Protein AF-X0ZP23-F1 (afdb_monomer_lite)

Radius of gyration: 14.23 Å; chains: 1; bounding box: 32×26×37 Å

Foldseek 3Di:
DDAAEAEQDDDLQPPVPPNRDPVNSLVRLVVSVVVQV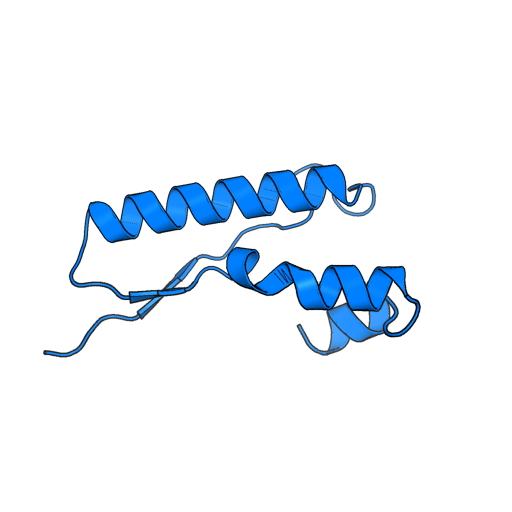VCCVVCVSHHYDYCSVVCVVVVVCCVVVVDPPVRVVVVD

Structure (mmCIF, N/CA/C/O backbone):
data_AF-X0ZP23-F1
#
_entry.id   AF-X0ZP23-F1
#
loop_
_atom_site.group_PDB
_atom_site.id
_atom_site.type_symbol
_atom_site.label_atom_id
_atom_site.label_alt_id
_atom_site.label_comp_id
_atom_site.label_asym_id
_atom_site.label_entity_id
_atom_site.label_seq_id
_atom_site.pdbx_PDB_ins_code
_atom_site.Cartn_x
_atom_site.Cartn_y
_atom_site.Cartn_z
_atom_site.occupancy
_atom_site.B_iso_or_equiv
_atom_site.auth_seq_id
_atom_site.auth_comp_id
_atom_site.auth_asym_id
_atom_site.auth_atom_id
_atom_site.pdbx_PDB_model_num
ATOM 1 N N . MET A 1 1 ? -18.368 -4.437 22.391 1.00 64.00 1 MET A N 1
ATOM 2 C CA . MET A 1 1 ? -18.532 -3.443 21.305 1.00 64.00 1 MET A CA 1
ATOM 3 C C . MET A 1 1 ? -18.141 -4.090 19.995 1.00 64.00 1 MET A C 1
ATOM 5 O O . MET A 1 1 ? -17.075 -4.690 19.941 1.00 64.00 1 MET A O 1
ATOM 9 N N . ILE A 1 2 ? -18.977 -3.973 18.966 1.00 63.69 2 ILE A N 1
ATOM 10 C CA . ILE A 1 2 ? -18.599 -4.338 17.598 1.00 63.69 2 ILE A CA 1
ATOM 11 C C . ILE A 1 2 ? -17.690 -3.214 17.085 1.00 63.69 2 ILE A C 1
ATOM 13 O O . ILE A 1 2 ? -18.126 -2.067 17.031 1.00 63.69 2 ILE A O 1
ATOM 17 N N . LYS A 1 3 ? -16.426 -3.514 16.765 1.00 77.12 3 LYS A N 1
ATOM 18 C CA . LYS A 1 3 ? -15.568 -2.576 16.027 1.00 77.12 3 LYS A CA 1
ATOM 19 C C . LYS A 1 3 ? -15.953 -2.654 14.557 1.00 77.12 3 LYS A C 1
ATOM 21 O O . LYS A 1 3 ? -15.917 -3.734 13.971 1.00 77.12 3 LYS A O 1
ATOM 26 N N . ILE A 1 4 ? -16.349 -1.527 13.975 1.00 90.06 4 ILE A N 1
ATOM 27 C CA . ILE A 1 4 ? -16.629 -1.457 12.540 1.00 90.06 4 ILE A CA 1
ATOM 28 C C . ILE A 1 4 ? -15.285 -1.466 11.813 1.00 90.06 4 ILE A C 1
ATOM 30 O O . ILE A 1 4 ? -14.403 -0.668 12.132 1.00 90.06 4 ILE A O 1
ATOM 34 N N . ARG A 1 5 ? -15.131 -2.383 10.856 1.00 93.56 5 ARG A N 1
ATOM 35 C CA . ARG A 1 5 ? -13.926 -2.510 10.034 1.00 93.56 5 ARG A CA 1
ATOM 36 C C . ARG A 1 5 ? -14.094 -1.741 8.734 1.00 93.56 5 ARG A C 1
ATOM 38 O O . ARG A 1 5 ? -15.071 -1.948 8.021 1.00 93.56 5 ARG A O 1
ATOM 45 N N . PHE A 1 6 ? -13.132 -0.881 8.433 1.00 93.94 6 PHE A N 1
ATOM 46 C CA . PHE A 1 6 ? -13.071 -0.091 7.212 1.00 93.94 6 PHE A CA 1
ATOM 47 C C . PHE A 1 6 ? -11.872 -0.528 6.383 1.00 93.94 6 PHE A C 1
ATOM 49 O O . PHE A 1 6 ? -10.742 -0.534 6.867 1.00 93.94 6 PHE A O 1
ATOM 56 N N . TYR A 1 7 ? -12.125 -0.857 5.122 1.00 94.56 7 TYR A N 1
ATOM 57 C CA . TYR A 1 7 ? -11.083 -1.099 4.136 1.00 94.56 7 TYR A CA 1
ATOM 58 C C . TYR A 1 7 ? -10.791 0.202 3.385 1.00 94.56 7 TYR A C 1
ATOM 60 O O . TYR A 1 7 ? -11.663 0.725 2.689 1.00 94.56 7 TYR A O 1
ATOM 68 N N . LEU A 1 8 ? -9.579 0.738 3.526 1.00 94.62 8 LEU A N 1
ATOM 69 C CA . LEU A 1 8 ? -9.145 1.935 2.811 1.00 94.62 8 LEU A CA 1
ATOM 70 C C . LEU A 1 8 ? -8.519 1.545 1.468 1.00 94.62 8 LEU A C 1
ATOM 72 O O . LEU A 1 8 ? -7.310 1.332 1.357 1.00 94.62 8 LEU A O 1
ATOM 76 N N . SER A 1 9 ? -9.349 1.473 0.431 1.00 93.25 9 SER A N 1
ATOM 77 C CA . SER A 1 9 ? -8.871 1.275 -0.939 1.00 93.25 9 SER A CA 1
ATOM 78 C C . SER A 1 9 ? -8.096 2.498 -1.434 1.00 93.25 9 SER A C 1
ATOM 80 O O . SER A 1 9 ? -8.532 3.633 -1.231 1.00 93.25 9 SER A O 1
ATOM 82 N N . HIS A 1 10 ? -6.998 2.276 -2.152 1.00 93.00 10 HIS A N 1
ATOM 83 C CA . HIS A 1 10 ? -6.252 3.328 -2.840 1.00 93.00 10 HIS A CA 1
ATOM 84 C C . HIS A 1 10 ? -5.564 2.762 -4.089 1.00 93.00 10 HIS A C 1
ATOM 86 O O . HIS A 1 10 ? -5.359 1.557 -4.202 1.00 93.00 10 HIS A O 1
ATOM 92 N N . SER A 1 11 ? -5.200 3.634 -5.030 1.00 92.50 11 SER A N 1
ATOM 93 C CA . SER A 1 11 ? -4.427 3.235 -6.209 1.00 92.50 11 SER A CA 1
ATOM 94 C C . SER A 1 11 ? -2.931 3.283 -5.901 1.00 92.50 11 SER A C 1
ATOM 96 O O . SER A 1 11 ? -2.377 4.371 -5.736 1.00 92.50 11 SER A O 1
ATOM 98 N N . ILE A 1 12 ? -2.274 2.118 -5.869 1.00 90.44 12 ILE A N 1
ATOM 99 C CA . ILE A 1 12 ? -0.819 1.999 -5.656 1.00 90.44 12 ILE A CA 1
ATOM 100 C C . ILE A 1 12 ? -0.054 2.715 -6.779 1.00 90.44 12 ILE A C 1
ATOM 102 O O . ILE A 1 12 ? 0.855 3.506 -6.533 1.00 90.44 12 ILE A O 1
ATOM 106 N N . ARG A 1 13 ? -0.467 2.525 -8.036 1.00 91.31 13 ARG A N 1
ATOM 107 C CA . ARG A 1 13 ? 0.154 3.178 -9.207 1.00 91.31 13 ARG A CA 1
ATOM 108 C C . ARG A 1 13 ? -0.226 4.653 -9.349 1.00 91.31 13 ARG A C 1
ATOM 110 O O . ARG A 1 13 ? 0.475 5.423 -10.011 1.00 91.31 13 ARG A O 1
ATOM 117 N N . GLY A 1 14 ? -1.321 5.064 -8.713 1.00 91.56 14 GLY A N 1
ATOM 118 C CA . GLY A 1 14 ? -1.843 6.423 -8.774 1.00 91.56 14 GLY A CA 1
ATOM 119 C C . GLY A 1 14 ? -2.053 6.892 -10.215 1.00 91.56 14 GLY A C 1
ATOM 120 O O . GLY A 1 14 ? -2.444 6.123 -11.091 1.00 91.56 14 GLY A O 1
ATOM 121 N N . ILE A 1 15 ? -1.748 8.165 -10.463 1.00 94.38 15 ILE A N 1
ATOM 122 C CA . ILE A 1 15 ? -1.893 8.804 -11.781 1.00 94.38 15 ILE A CA 1
ATOM 123 C C . ILE A 1 15 ? -0.931 8.258 -12.848 1.00 94.38 15 ILE A C 1
ATOM 125 O O . ILE A 1 15 ? -1.136 8.505 -14.031 1.00 94.38 15 ILE A O 1
ATOM 129 N N . TYR A 1 16 ? 0.129 7.549 -12.446 1.00 93.12 16 TYR A N 1
ATOM 130 C CA . TYR A 1 16 ? 1.172 7.077 -13.359 1.00 93.12 16 TYR A CA 1
ATOM 131 C C . TYR A 1 16 ? 0.816 5.743 -14.028 1.00 93.12 16 TYR A C 1
ATOM 133 O O . TYR A 1 16 ? 1.440 5.378 -15.026 1.00 93.12 16 TYR A O 1
ATOM 141 N N . GLY A 1 17 ? -0.192 5.028 -13.513 1.00 91.50 17 GLY A N 1
ATOM 142 C CA . GLY A 1 17 ? -0.652 3.760 -14.080 1.00 91.50 17 GLY A CA 1
ATOM 143 C C . GLY A 1 17 ? 0.500 2.771 -14.290 1.00 91.50 17 GLY A C 1
ATOM 144 O O . GLY A 1 17 ? 1.369 2.626 -13.436 1.00 91.50 17 GLY A O 1
ATOM 145 N N . ASN A 1 18 ? 0.543 2.122 -15.453 1.00 88.88 18 ASN A N 1
ATOM 146 C CA . ASN A 1 18 ? 1.571 1.122 -15.786 1.00 88.88 18 ASN A CA 1
ATOM 147 C C . ASN A 1 18 ? 2.997 1.690 -15.886 1.00 88.88 18 ASN A C 1
ATOM 149 O O . ASN A 1 18 ? 3.949 0.923 -15.940 1.00 88.88 18 ASN A O 1
ATOM 153 N N . ASN A 1 19 ? 3.154 3.016 -15.886 1.00 91.31 19 ASN A N 1
ATOM 154 C CA . ASN A 1 19 ? 4.458 3.678 -15.909 1.00 91.31 19 ASN A CA 1
ATOM 155 C C . ASN A 1 19 ? 4.936 4.086 -14.505 1.00 91.31 19 ASN A C 1
ATOM 157 O O . ASN A 1 19 ? 5.916 4.820 -14.379 1.00 91.31 19 ASN A O 1
ATOM 161 N N . ALA A 1 20 ? 4.231 3.671 -13.447 1.00 91.06 20 ALA A N 1
ATOM 162 C CA . ALA A 1 20 ? 4.620 3.973 -12.079 1.00 91.06 20 ALA A CA 1
ATOM 163 C C . ALA A 1 20 ? 5.948 3.288 -11.725 1.00 91.06 20 ALA A C 1
ATOM 165 O O . ALA A 1 20 ? 6.095 2.071 -11.800 1.00 91.06 20 ALA A O 1
ATOM 166 N N . THR A 1 21 ? 6.916 4.085 -11.288 1.00 89.44 21 THR A N 1
ATOM 167 C CA . THR A 1 21 ? 8.167 3.582 -10.712 1.00 89.44 21 THR A CA 1
ATOM 168 C C . THR A 1 21 ? 7.941 3.091 -9.275 1.00 89.44 21 THR A C 1
ATOM 170 O O . THR A 1 21 ? 7.026 3.582 -8.606 1.00 89.44 21 THR A O 1
ATOM 173 N N . PRO A 1 22 ? 8.805 2.212 -8.733 1.00 85.81 22 PRO A N 1
ATOM 174 C CA . PRO A 1 22 ? 8.715 1.766 -7.336 1.00 85.81 22 PRO A CA 1
ATOM 175 C C . PRO A 1 22 ? 8.661 2.923 -6.332 1.00 85.81 22 PRO A C 1
ATOM 177 O O . PRO A 1 22 ? 7.855 2.924 -5.410 1.00 85.81 22 PRO A O 1
ATOM 180 N N . VAL A 1 23 ? 9.444 3.980 -6.567 1.00 90.56 23 VAL A N 1
ATOM 181 C CA . VAL A 1 23 ? 9.449 5.184 -5.720 1.00 90.56 23 VAL A CA 1
ATOM 182 C C . VAL A 1 23 ? 8.110 5.927 -5.774 1.00 90.56 23 VAL A C 1
ATOM 184 O O . VAL A 1 23 ? 7.662 6.472 -4.767 1.00 90.56 23 VAL A O 1
ATOM 187 N N . GLN A 1 24 ? 7.460 5.986 -6.939 1.00 93.56 24 GLN A N 1
ATOM 188 C CA . GLN A 1 24 ? 6.137 6.605 -7.067 1.00 93.56 24 GLN A CA 1
ATOM 189 C C . GLN A 1 24 ? 5.057 5.764 -6.385 1.00 93.56 24 GLN A C 1
ATOM 191 O O . GLN A 1 24 ? 4.194 6.337 -5.722 1.00 93.56 24 GLN A O 1
ATOM 196 N N . MET A 1 25 ? 5.129 4.437 -6.508 1.00 91.19 25 MET A N 1
ATOM 197 C CA . MET A 1 25 ? 4.217 3.519 -5.825 1.00 91.19 25 MET A CA 1
ATOM 198 C C . MET A 1 25 ? 4.356 3.630 -4.305 1.00 91.19 25 MET A C 1
ATOM 200 O O . MET A 1 25 ? 3.360 3.884 -3.631 1.00 91.19 25 MET A O 1
ATOM 204 N N . GLN A 1 26 ? 5.587 3.615 -3.781 1.00 91.06 26 GLN A N 1
ATOM 205 C CA . GLN A 1 26 ? 5.851 3.829 -2.356 1.00 91.06 26 GLN A CA 1
ATOM 206 C C . GLN A 1 26 ? 5.262 5.156 -1.863 1.00 91.06 26 GLN A C 1
ATOM 208 O O . GLN A 1 26 ? 4.551 5.185 -0.866 1.00 91.06 26 GLN A O 1
ATOM 213 N N . LYS A 1 27 ? 5.457 6.255 -2.606 1.00 94.06 27 LYS A N 1
ATOM 214 C CA . LYS A 1 27 ? 4.875 7.562 -2.253 1.00 94.06 27 LYS A CA 1
ATOM 215 C C . LYS A 1 27 ? 3.344 7.557 -2.222 1.00 94.06 27 LYS A C 1
ATOM 217 O O . LYS A 1 27 ? 2.755 8.338 -1.475 1.00 94.06 27 LYS A O 1
ATOM 222 N N . ASN A 1 28 ? 2.686 6.747 -3.049 1.00 94.25 28 ASN A N 1
ATOM 223 C CA . ASN A 1 28 ? 1.229 6.614 -3.020 1.00 94.25 28 ASN A CA 1
ATOM 224 C C . ASN A 1 28 ? 0.777 5.792 -1.805 1.00 94.25 28 ASN A C 1
ATOM 226 O O . ASN A 1 28 ? -0.160 6.212 -1.123 1.00 94.25 28 ASN A O 1
ATOM 230 N N . CYS A 1 29 ? 1.479 4.700 -1.489 1.00 93.94 29 CYS A N 1
ATOM 231 C CA . CYS A 1 29 ? 1.260 3.920 -0.270 1.00 93.94 29 CYS A CA 1
ATOM 232 C C . CYS A 1 29 ? 1.447 4.789 0.984 1.00 93.94 29 CYS A C 1
ATOM 234 O O . CYS A 1 29 ? 0.559 4.833 1.831 1.00 93.94 29 CYS A O 1
ATOM 236 N N . ASP A 1 30 ? 2.525 5.576 1.062 1.00 95.19 30 ASP A N 1
ATOM 237 C CA . ASP A 1 30 ? 2.812 6.472 2.192 1.00 95.19 30 ASP A CA 1
ATOM 238 C C . ASP A 1 30 ? 1.672 7.472 2.435 1.00 95.19 30 ASP A C 1
ATOM 240 O O . ASP A 1 30 ? 1.269 7.722 3.574 1.00 95.19 30 ASP A O 1
ATOM 244 N N . LYS A 1 31 ? 1.095 8.024 1.358 1.00 96.50 31 LYS A N 1
ATOM 245 C CA . LYS A 1 31 ? -0.078 8.905 1.455 1.00 96.50 31 LYS A CA 1
ATOM 246 C C . LYS A 1 31 ? -1.306 8.156 1.964 1.00 96.50 31 LYS A C 1
ATOM 248 O O . LYS A 1 31 ? -2.017 8.690 2.811 1.00 96.50 31 LYS A O 1
ATOM 253 N N . ALA A 1 32 ? -1.565 6.944 1.479 1.00 96.44 32 ALA A N 1
ATOM 254 C CA . ALA A 1 32 ? -2.688 6.137 1.952 1.00 96.44 32 ALA A CA 1
ATOM 255 C C . ALA A 1 32 ? -2.547 5.787 3.443 1.00 96.44 32 ALA A C 1
ATOM 257 O O . ALA A 1 32 ? -3.515 5.906 4.194 1.00 96.44 32 ALA A O 1
ATOM 258 N N . ILE A 1 33 ? -1.338 5.445 3.895 1.00 96.62 33 ILE A N 1
ATOM 259 C CA . ILE A 1 33 ? -1.017 5.196 5.308 1.00 96.62 33 ILE A CA 1
ATOM 260 C C . ILE A 1 33 ? -1.240 6.459 6.148 1.00 96.62 33 ILE A C 1
ATOM 262 O O . ILE A 1 33 ? -1.862 6.396 7.209 1.00 96.62 33 ILE A O 1
ATOM 266 N N . LEU A 1 34 ? -0.790 7.624 5.670 1.00 97.75 34 LEU A N 1
ATOM 267 C CA . LEU A 1 34 ? -1.028 8.898 6.350 1.00 97.75 34 LEU A CA 1
ATOM 268 C C . LEU A 1 34 ? -2.529 9.159 6.539 1.00 97.75 34 LEU A C 1
ATOM 270 O O . LEU A 1 34 ? -2.959 9.484 7.645 1.00 97.75 34 LEU A O 1
ATOM 274 N N . ILE A 1 35 ? -3.332 8.974 5.488 1.00 97.38 35 ILE A N 1
ATOM 275 C CA . ILE A 1 35 ? -4.790 9.130 5.565 1.00 97.38 35 ILE A CA 1
ATOM 276 C C . ILE A 1 35 ? -5.407 8.103 6.523 1.00 97.38 35 ILE A C 1
ATOM 278 O O . ILE A 1 35 ? -6.237 8.478 7.351 1.00 97.38 35 ILE A O 1
ATOM 282 N N . ALA A 1 36 ? -4.978 6.838 6.481 1.00 96.75 36 ALA A N 1
ATOM 283 C CA . ALA A 1 36 ? -5.439 5.812 7.416 1.00 96.75 36 ALA A CA 1
ATOM 284 C C . ALA A 1 36 ? -5.191 6.223 8.875 1.00 96.75 36 ALA A C 1
ATOM 286 O O . ALA A 1 36 ? -6.087 6.116 9.711 1.00 96.75 36 ALA A O 1
ATOM 287 N N . ASN A 1 37 ? -4.006 6.759 9.174 1.00 96.75 37 ASN A N 1
ATOM 288 C CA . ASN A 1 37 ? -3.656 7.238 10.511 1.00 96.75 37 ASN A CA 1
ATOM 289 C C . ASN A 1 37 ? -4.499 8.442 10.943 1.00 96.75 37 ASN A C 1
ATOM 291 O O . ASN A 1 37 ? -4.952 8.489 12.087 1.00 96.75 37 ASN A O 1
ATOM 295 N N . LEU A 1 38 ? -4.776 9.383 10.037 1.00 97.75 38 LEU A N 1
ATOM 296 C CA . LEU A 1 38 ? -5.680 10.499 10.325 1.00 97.75 38 LEU A CA 1
ATOM 297 C C . LEU A 1 38 ? -7.099 10.012 10.648 1.00 97.75 38 LEU A C 1
ATOM 299 O O . LEU A 1 38 ? -7.694 10.483 11.615 1.00 97.75 38 LEU A O 1
ATOM 303 N N . ILE A 1 39 ? -7.617 9.032 9.901 1.00 95.88 39 ILE A N 1
ATOM 304 C CA . ILE A 1 39 ? -8.937 8.439 10.157 1.00 95.88 39 ILE A CA 1
ATOM 305 C C . ILE A 1 39 ? -8.963 7.724 11.514 1.00 95.88 39 ILE A C 1
ATOM 307 O O . ILE A 1 39 ? -9.885 7.946 12.297 1.00 95.88 39 ILE A O 1
ATOM 311 N N . ARG A 1 40 ? -7.947 6.906 11.822 1.00 95.06 40 ARG A N 1
ATOM 312 C CA . ARG A 1 40 ? -7.831 6.194 13.111 1.00 95.06 40 ARG A CA 1
ATOM 313 C C . ARG A 1 40 ? -7.820 7.165 14.295 1.00 95.06 40 ARG A C 1
ATOM 315 O O . ARG A 1 40 ? -8.471 6.905 15.302 1.00 95.06 40 ARG A O 1
ATOM 322 N N . ASN A 1 41 ? -7.121 8.292 14.156 1.00 95.81 41 ASN A N 1
ATOM 323 C CA . ASN A 1 41 ? -7.061 9.328 15.187 1.00 95.81 41 ASN A CA 1
ATOM 324 C C . ASN A 1 41 ? -8.387 10.084 15.335 1.00 95.81 41 ASN A C 1
ATOM 326 O O . ASN A 1 41 ? -8.785 10.409 16.451 1.00 95.81 41 ASN A O 1
ATOM 330 N N . ALA A 1 42 ? -9.074 10.362 14.225 1.00 96.62 42 ALA A N 1
ATOM 331 C CA . ALA A 1 42 ? -10.352 11.069 14.236 1.00 96.62 42 ALA A CA 1
ATOM 332 C C . ALA A 1 42 ? -11.508 10.198 14.754 1.00 96.62 42 ALA A C 1
ATOM 334 O O . ALA A 1 42 ? -12.444 10.714 15.362 1.00 96.62 42 ALA A O 1
ATOM 335 N N . ILE A 1 43 ? -11.457 8.882 14.514 1.00 94.00 43 ILE A N 1
ATOM 336 C CA . ILE A 1 43 ? -12.526 7.940 14.860 1.00 94.00 43 ILE A CA 1
ATOM 337 C C . ILE A 1 43 ? -11.917 6.679 15.511 1.00 94.00 43 ILE A C 1
ATOM 339 O O . ILE A 1 43 ? -11.815 5.632 14.875 1.00 94.00 43 ILE A O 1
ATOM 343 N N . PRO A 1 44 ? -11.544 6.715 16.806 1.00 89.94 44 PRO A N 1
ATOM 344 C CA . PRO A 1 44 ? -10.876 5.583 17.467 1.00 89.94 44 PRO A CA 1
ATOM 345 C C . PRO A 1 44 ? -11.727 4.306 17.587 1.00 89.94 44 PRO A C 1
ATOM 347 O O . PRO A 1 44 ? -11.221 3.234 17.923 1.00 89.94 44 PRO A O 1
ATOM 350 N N . SER A 1 45 ? -13.039 4.413 17.362 1.00 91.56 45 SER A N 1
ATOM 351 C CA . SER A 1 45 ? -13.984 3.295 17.427 1.00 91.56 45 SER A CA 1
ATOM 352 C C . SER A 1 45 ? -13.978 2.406 16.180 1.00 91.56 45 SER A C 1
ATOM 354 O O . SER A 1 45 ? -14.544 1.309 16.235 1.00 91.56 45 SER A O 1
ATOM 356 N N . ILE A 1 46 ? -13.343 2.836 15.083 1.00 91.81 46 ILE A N 1
ATOM 357 C CA . ILE A 1 46 ? -13.238 2.045 13.853 1.00 91.81 46 ILE A CA 1
ATOM 358 C C . ILE A 1 46 ? -11.853 1.425 13.693 1.00 91.81 46 ILE A C 1
ATOM 360 O O . ILE A 1 46 ? -10.829 1.978 14.088 1.00 91.81 46 ILE A O 1
ATOM 364 N N . GLU A 1 47 ? -11.830 0.243 13.094 1.00 94.50 47 GLU A N 1
ATOM 365 C CA . GLU A 1 47 ? -10.613 -0.460 12.713 1.00 94.50 47 GLU A CA 1
ATOM 366 C C . GLU A 1 47 ? -10.362 -0.200 11.225 1.00 94.50 47 GLU A C 1
ATOM 368 O O . GLU A 1 47 ? -11.114 -0.674 10.376 1.00 94.50 47 GLU A O 1
ATOM 373 N N . VAL A 1 48 ? -9.334 0.587 10.904 1.00 95.50 48 VAL A N 1
ATOM 374 C CA . VAL A 1 48 ? -8.972 0.904 9.514 1.00 95.50 48 VAL A CA 1
ATOM 375 C C . VAL A 1 48 ? -7.874 -0.040 9.047 1.00 95.50 48 VAL A C 1
ATOM 377 O O . VAL A 1 48 ? -6.782 -0.036 9.619 1.00 95.50 48 VAL A O 1
ATOM 380 N N . TYR A 1 49 ? -8.148 -0.788 7.986 1.00 94.81 49 TYR A N 1
ATOM 381 C CA . TYR A 1 49 ? -7.172 -1.575 7.243 1.00 94.81 49 TYR A CA 1
ATOM 382 C C . TYR A 1 49 ? -6.724 -0.805 5.997 1.00 94.81 49 TYR A C 1
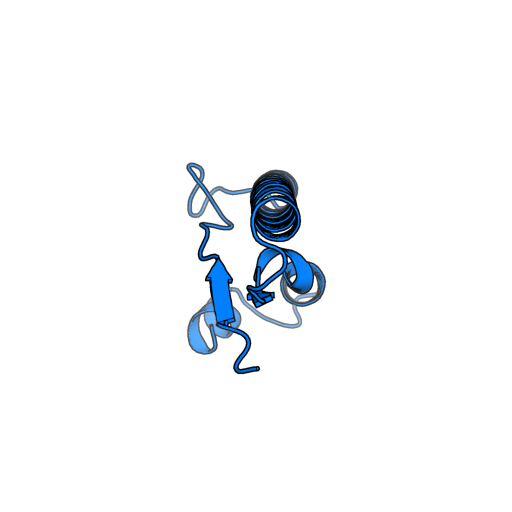ATOM 384 O O . TYR A 1 49 ? -7.566 -0.357 5.216 1.00 94.81 49 TYR A O 1
ATOM 392 N N . CYS A 1 50 ? -5.413 -0.653 5.803 1.00 94.50 50 CYS A N 1
ATOM 393 C CA . CYS A 1 50 ? -4.831 0.009 4.639 1.00 94.50 50 CYS A CA 1
ATOM 394 C C . CYS A 1 50 ? -3.842 -0.942 3.945 1.00 94.50 50 CYS A C 1
ATOM 396 O O . CYS A 1 50 ? -2.791 -1.228 4.516 1.00 94.50 50 CYS A O 1
ATOM 398 N N . PRO A 1 51 ? -4.111 -1.394 2.704 1.00 90.00 51 PRO A N 1
ATOM 399 C CA . PRO A 1 51 ? -3.209 -2.293 1.976 1.00 90.00 51 PRO A CA 1
ATOM 400 C C . PRO A 1 51 ? -1.787 -1.746 1.805 1.00 90.00 51 PRO A C 1
ATOM 402 O O . PRO A 1 51 ? -0.833 -2.515 1.732 1.00 90.00 51 PRO A O 1
ATOM 405 N N . GLY A 1 52 ? -1.630 -0.416 1.791 1.00 90.12 52 GLY A N 1
ATOM 406 C CA . GLY A 1 52 ? -0.328 0.238 1.644 1.00 90.12 52 GLY A CA 1
ATOM 407 C C . GLY A 1 52 ? 0.653 -0.119 2.766 1.00 90.12 52 GLY A C 1
ATOM 408 O O . GLY A 1 52 ? 1.857 -0.049 2.557 1.00 90.12 52 GLY A O 1
ATOM 409 N N . GLU A 1 53 ? 0.157 -0.564 3.929 1.00 91.19 53 GLU A N 1
ATOM 41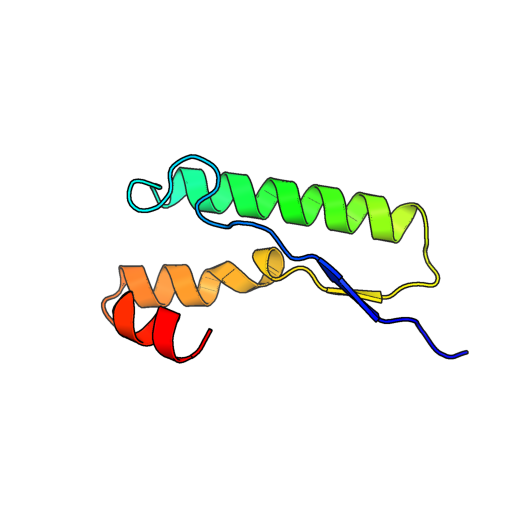0 C CA . GLU A 1 53 ? 0.967 -1.024 5.070 1.00 91.19 53 GLU A CA 1
ATOM 411 C C . GLU A 1 53 ? 1.640 -2.387 4.824 1.00 91.19 53 GLU A C 1
ATOM 413 O O . GLU A 1 53 ? 2.548 -2.768 5.563 1.00 91.19 53 GLU A O 1
ATOM 418 N N . HIS A 1 54 ? 1.207 -3.126 3.799 1.00 85.31 54 HIS A N 1
ATOM 419 C CA . HIS A 1 54 ? 1.628 -4.504 3.527 1.00 85.31 54 HIS A CA 1
ATOM 420 C C . HIS A 1 54 ? 2.229 -4.701 2.126 1.00 85.31 54 HIS A C 1
ATOM 422 O O . HIS A 1 54 ? 2.548 -5.827 1.746 1.00 85.31 54 HIS A O 1
ATOM 428 N N . GLU A 1 55 ? 2.418 -3.621 1.366 1.00 82.94 55 GLU A N 1
ATOM 429 C CA . GLU A 1 55 ? 2.884 -3.678 -0.027 1.00 82.94 55 GLU A CA 1
ATOM 430 C C . GLU A 1 55 ? 4.351 -4.147 -0.153 1.00 82.94 55 GLU A C 1
ATOM 432 O O . GLU A 1 55 ? 4.721 -4.764 -1.150 1.00 82.94 55 GLU A O 1
ATOM 437 N N . ASP A 1 56 ? 5.157 -3.995 0.906 1.00 79.19 56 ASP A N 1
ATOM 438 C CA . ASP A 1 56 ? 6.589 -4.332 0.936 1.00 79.19 56 ASP A CA 1
ATOM 439 C C . ASP A 1 56 ? 6.906 -5.765 0.463 1.00 79.19 56 ASP A C 1
ATOM 441 O O . ASP A 1 56 ? 7.895 -5.987 -0.240 1.00 79.19 56 ASP A O 1
ATOM 445 N N . PHE A 1 57 ? 6.062 -6.749 0.793 1.00 82.12 57 PHE A N 1
ATOM 446 C CA . PHE A 1 57 ? 6.250 -8.122 0.312 1.00 82.12 57 PHE A CA 1
ATOM 447 C C . PHE A 1 57 ? 6.072 -8.226 -1.206 1.00 82.12 57 PHE A C 1
ATOM 449 O O . PHE A 1 57 ? 6.909 -8.831 -1.876 1.00 82.12 57 PHE A O 1
ATOM 456 N N . VAL A 1 58 ? 5.001 -7.634 -1.740 1.00 81.44 58 VAL A N 1
ATOM 457 C CA . VAL A 1 58 ? 4.655 -7.695 -3.166 1.00 81.44 58 VAL A CA 1
ATOM 458 C C . VAL A 1 58 ? 5.740 -7.006 -3.987 1.00 81.44 58 VAL A C 1
ATOM 460 O O . VAL A 1 58 ? 6.274 -7.609 -4.920 1.00 81.44 58 VAL A O 1
ATOM 463 N N . SER A 1 59 ? 6.161 -5.811 -3.566 1.00 81.00 59 SER A N 1
ATOM 464 C CA . SER A 1 59 ? 7.270 -5.087 -4.190 1.00 81.00 59 SER A CA 1
ATOM 465 C C . SER A 1 59 ? 8.585 -5.872 -4.143 1.00 81.00 59 SER A C 1
ATOM 467 O O . SER A 1 59 ? 9.266 -6.004 -5.162 1.00 81.00 59 SER A O 1
ATOM 469 N N . LYS A 1 60 ? 8.955 -6.460 -2.996 1.00 84.19 60 LYS A N 1
ATOM 470 C CA . LYS A 1 60 ? 10.184 -7.270 -2.883 1.00 84.19 60 LYS A CA 1
ATOM 471 C C . LYS A 1 60 ? 10.137 -8.542 -3.724 1.00 84.19 60 LYS A C 1
ATOM 473 O O . LYS A 1 60 ? 11.154 -8.905 -4.313 1.00 84.19 60 LYS A O 1
ATOM 478 N N . ALA A 1 61 ? 8.998 -9.226 -3.764 1.00 85.44 61 ALA A N 1
ATOM 479 C CA . ALA A 1 61 ? 8.821 -10.442 -4.549 1.00 85.44 61 ALA A CA 1
ATOM 480 C C . ALA A 1 61 ? 8.882 -10.151 -6.054 1.00 85.44 61 ALA A C 1
ATOM 482 O O . ALA A 1 61 ? 9.533 -10.896 -6.785 1.00 85.44 61 ALA A O 1
ATOM 483 N N . TYR A 1 62 ? 8.285 -9.039 -6.492 1.00 83.94 62 TYR A N 1
ATOM 484 C CA . TYR A 1 62 ? 8.391 -8.551 -7.864 1.00 83.94 62 TYR A CA 1
ATOM 485 C C . TYR A 1 62 ? 9.840 -8.211 -8.235 1.00 83.94 62 TYR A C 1
ATOM 487 O O . TYR A 1 62 ? 10.363 -8.709 -9.225 1.00 83.94 62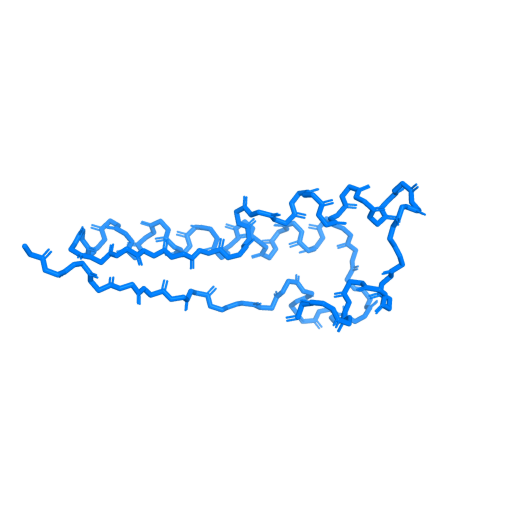 TYR A O 1
ATOM 495 N N . HIS A 1 63 ? 10.540 -7.438 -7.398 1.00 81.31 63 HIS A N 1
ATOM 496 C CA . HIS A 1 63 ? 11.925 -7.028 -7.658 1.00 81.31 63 HIS A CA 1
ATOM 497 C C . HIS A 1 63 ? 12.959 -8.159 -7.633 1.00 81.31 63 HIS A C 1
ATOM 499 O O . HIS A 1 63 ? 14.069 -7.972 -8.125 1.00 81.31 63 HIS A O 1
ATOM 505 N N . ARG A 1 64 ? 12.629 -9.305 -7.033 1.00 88.12 64 ARG A N 1
ATOM 506 C CA . ARG A 1 64 ? 13.483 -10.502 -7.011 1.00 88.12 64 ARG A CA 1
ATOM 507 C C . ARG A 1 64 ? 13.089 -11.542 -8.061 1.00 88.12 64 ARG A C 1
ATOM 509 O O . ARG A 1 64 ? 13.577 -12.666 -7.984 1.00 88.12 64 ARG A O 1
ATOM 516 N N . ASP A 1 65 ? 12.189 -11.193 -8.981 1.00 88.00 65 ASP A N 1
ATOM 517 C CA . ASP A 1 65 ? 11.636 -12.091 -10.002 1.00 88.00 65 ASP A CA 1
ATOM 518 C C . ASP A 1 65 ? 10.969 -13.356 -9.420 1.00 88.00 65 ASP A C 1
ATOM 520 O O . ASP A 1 65 ? 10.821 -14.372 -10.098 1.00 88.00 65 ASP A O 1
ATOM 524 N N 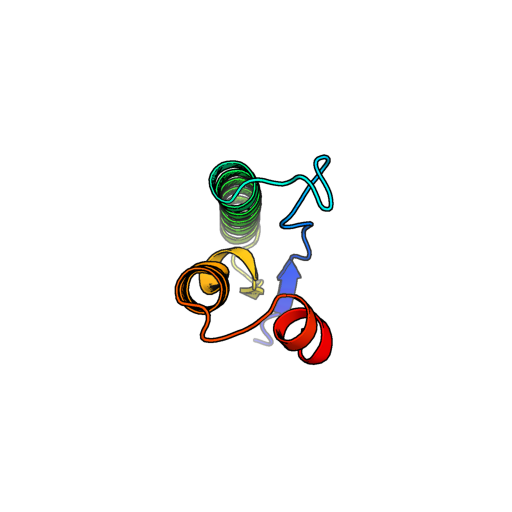. TYR A 1 66 ? 10.534 -13.312 -8.152 1.00 89.88 66 TYR A N 1
ATOM 525 C CA . TYR A 1 66 ? 9.775 -14.402 -7.530 1.00 89.88 66 TYR A CA 1
ATOM 526 C C . TYR A 1 66 ? 8.310 -14.399 -7.962 1.00 89.88 66 TYR A C 1
ATOM 528 O O . TYR A 1 66 ? 7.675 -15.452 -7.989 1.00 89.88 66 TYR A O 1
ATOM 536 N N . LEU A 1 67 ? 7.773 -13.222 -8.291 1.00 87.12 67 LEU A N 1
ATOM 537 C CA . LEU A 1 67 ? 6.429 -13.049 -8.825 1.00 87.12 67 LEU A CA 1
ATOM 538 C C . LEU A 1 67 ? 6.466 -12.093 -10.012 1.00 87.12 67 LEU A C 1
ATOM 540 O O . LEU A 1 67 ? 7.028 -11.006 -9.938 1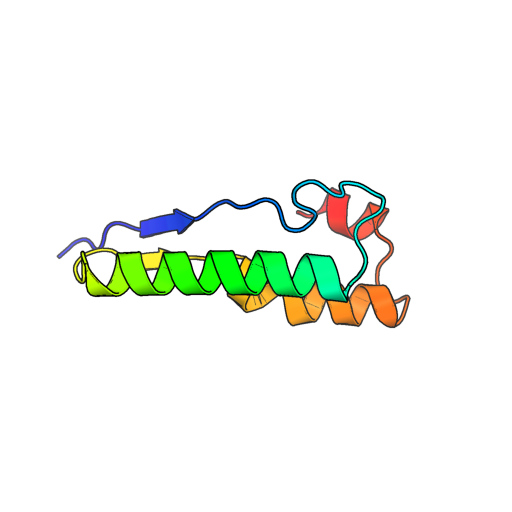.00 87.12 67 LEU A O 1
ATOM 544 N N . THR A 1 68 ? 5.805 -12.478 -11.096 1.00 86.69 68 THR A N 1
ATOM 545 C CA . THR A 1 68 ? 5.511 -11.568 -12.205 1.00 86.69 68 THR A CA 1
ATOM 546 C C . THR A 1 68 ? 4.328 -10.671 -11.854 1.00 86.69 68 THR A C 1
ATOM 548 O O . THR A 1 68 ? 3.443 -11.058 -11.089 1.00 86.69 68 THR A O 1
ATOM 551 N N . GLU A 1 69 ? 4.247 -9.501 -12.489 1.00 83.50 69 GLU A N 1
ATOM 552 C CA . GLU A 1 69 ? 3.084 -8.609 -12.380 1.00 83.50 69 GLU A CA 1
ATOM 553 C C . GLU A 1 69 ? 1.772 -9.355 -12.673 1.00 83.50 69 GLU A C 1
ATOM 555 O O . GLU A 1 69 ? 0.795 -9.213 -11.946 1.00 83.50 69 GLU A O 1
ATOM 560 N N . LYS A 1 70 ? 1.765 -10.222 -13.693 1.00 87.44 70 LYS A N 1
ATOM 561 C CA . LYS A 1 70 ? 0.597 -11.037 -14.042 1.00 87.44 70 LYS A CA 1
ATOM 562 C C . LYS A 1 70 ? 0.176 -11.965 -12.901 1.00 87.44 70 LYS A C 1
ATOM 564 O O . LYS A 1 70 ? -1.016 -12.123 -12.674 1.00 87.44 70 LYS A O 1
ATOM 569 N N . GLN A 1 71 ? 1.129 -12.590 -12.209 1.00 88.38 71 GLN A N 1
ATOM 570 C CA . GLN A 1 71 ? 0.825 -13.463 -11.072 1.00 88.38 71 GLN A CA 1
ATOM 571 C C . GLN A 1 71 ? 0.278 -12.672 -9.885 1.00 88.38 71 GLN A C 1
ATOM 573 O O . GLN A 1 71 ? -0.642 -13.156 -9.239 1.00 88.38 71 GLN A O 1
ATOM 578 N N . ILE A 1 72 ? 0.797 -11.465 -9.639 1.00 84.25 72 ILE A N 1
ATOM 579 C CA . ILE A 1 72 ? 0.292 -10.560 -8.597 1.00 84.25 72 ILE A CA 1
ATOM 580 C C . ILE A 1 72 ? -1.163 -10.181 -8.901 1.00 84.25 72 ILE A C 1
ATOM 582 O O . ILE A 1 72 ? -2.042 -10.424 -8.086 1.00 84.25 72 ILE A O 1
ATOM 586 N N . LEU A 1 73 ? -1.439 -9.703 -10.118 1.00 79.81 73 LEU A N 1
ATOM 587 C CA . LEU A 1 73 ? -2.781 -9.284 -10.548 1.00 79.81 73 LEU A CA 1
ATOM 588 C C . LEU A 1 73 ? -3.801 -10.431 -10.672 1.00 79.81 73 LEU A C 1
ATOM 590 O O . LEU A 1 73 ? -4.979 -10.176 -10.891 1.00 79.81 73 LEU A O 1
ATOM 594 N N . MET A 1 74 ? -3.366 -11.693 -10.620 1.00 81.50 74 MET A N 1
ATOM 595 C CA . MET A 1 74 ? -4.270 -12.848 -10.626 1.00 81.50 74 MET A CA 1
ATOM 596 C C . MET A 1 74 ? -4.802 -13.203 -9.235 1.00 81.50 74 MET A C 1
ATOM 598 O O . MET A 1 74 ? -5.792 -13.930 -9.150 1.00 81.50 74 MET A O 1
ATOM 602 N N . VAL A 1 75 ? -4.107 -12.784 -8.175 1.00 75.25 75 VAL A N 1
ATOM 603 C CA . VAL A 1 75 ? -4.417 -13.158 -6.785 1.00 75.25 75 VAL A CA 1
ATOM 604 C C . VAL A 1 75 ? -4.837 -11.972 -5.918 1.00 75.25 75 VAL A C 1
ATOM 606 O O . VAL A 1 75 ? -5.419 -12.204 -4.860 1.00 75.25 75 VAL A O 1
ATOM 609 N N . ASP A 1 76 ? -4.523 -10.753 -6.357 1.00 67.00 76 ASP A N 1
ATOM 610 C CA . ASP A 1 76 ? -5.021 -9.480 -5.817 1.00 67.00 76 ASP A CA 1
ATOM 611 C C . ASP A 1 76 ? -6.434 -9.175 -6.349 1.00 67.00 76 ASP A C 1
ATOM 613 O O . ASP A 1 76 ? -7.309 -8.789 -5.540 1.00 67.00 76 ASP A O 1
#

Organism: NCBI:txid412755

Sequence (76 aa):
MIKIRFYLSHSIRGIYGNNATPVQMQKNCDKAILIANLIRNAIPSIEVYCPGEHEDFVSKAYHRDYLTEKQILMVD

Secondary structure (DSSP, 8-state):
-PPEEEE----SSGGGGGG--HHHHHHHHHHHHHHHHHHHHH-TTEEEE-GGGGHHHHHHHHHTTSS-HHHHHHH-

pLDDT: mean 89.26, std 7.25, range [63.69, 97.75]